Protein AF-A0A7J3ACN9-F1 (afdb_monomer_lite)

Sequence (78 aa):
MFERGIAVIAITRRGVETALKIKAALDALGLPCKVFAPEKYLQAGVSSLDKKLDEFIKEIYRKVDAIIAVMATGIIIR

Secondary structure (DSSP, 8-state):
--SS-EEEEE-SHHHHHHHHHHHHHHHHTT--EEEEE-GGG--TTEEE--S-HHHHHHHHTTT-SEEEEES-HHHH--

Structure (mmCIF, N/CA/C/O backbone):
data_AF-A0A7J3ACN9-F1
#
_entry.id   AF-A0A7J3ACN9-F1
#
loop_
_atom_site.group_PDB
_atom_site.id
_atom_site.type_symbol
_atom_site.label_atom_id
_atom_site.label_alt_id
_atom_site.label_comp_id
_atom_site.label_asym_id
_atom_site.label_entity_id
_atom_site.label_seq_id
_atom_site.pdbx_PDB_ins_code
_atom_site.Cartn_x
_atom_site.Cartn_y
_atom_site.Cartn_z
_atom_site.occupancy
_atom_site.B_iso_or_equiv
_atom_site.auth_seq_id
_atom_site.auth_comp_id
_atom_site.auth_asym_id
_atom_site.auth_atom_id
_atom_site.pdbx_PDB_model_num
ATOM 1 N N . MET A 1 1 ? 3.293 7.533 13.552 1.00 46.72 1 MET A N 1
ATOM 2 C CA . MET A 1 1 ? 3.795 6.252 14.091 1.00 46.72 1 MET A CA 1
ATOM 3 C C . MET A 1 1 ? 2.664 5.247 13.904 1.00 46.72 1 MET A C 1
ATOM 5 O O . MET A 1 1 ? 1.547 5.603 14.244 1.00 46.72 1 MET A O 1
ATOM 9 N N . PHE A 1 2 ? 2.877 4.125 13.205 1.00 54.72 2 PHE A N 1
ATOM 10 C CA . PHE A 1 2 ? 1.806 3.143 12.966 1.00 54.72 2 PHE A CA 1
ATOM 11 C C . PHE A 1 2 ? 1.585 2.331 14.231 1.00 54.72 2 PHE A C 1
ATOM 13 O O . PHE A 1 2 ? 2.464 1.567 14.614 1.00 54.72 2 PHE A O 1
ATOM 20 N N . GLU A 1 3 ? 0.428 2.503 14.852 1.00 52.66 3 GLU A N 1
ATOM 21 C CA . GLU A 1 3 ? -0.089 1.585 15.855 1.00 52.66 3 GLU A CA 1
ATOM 22 C C . GLU A 1 3 ? -1.386 1.015 15.271 1.00 52.66 3 GLU A C 1
ATOM 24 O O . GLU A 1 3 ? -2.444 1.607 15.438 1.00 52.66 3 GLU A O 1
ATOM 29 N N . ARG A 1 4 ? -1.280 -0.104 14.530 1.00 68.06 4 ARG A N 1
ATOM 30 C CA . ARG A 1 4 ? -2.410 -0.936 14.047 1.00 68.06 4 ARG A CA 1
ATOM 31 C C . ARG A 1 4 ? -3.271 -0.340 12.917 1.00 68.06 4 ARG A C 1
ATOM 33 O O . ARG A 1 4 ? -4.322 0.255 1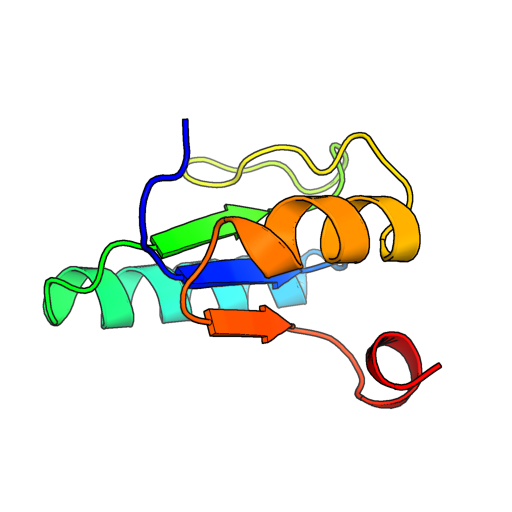3.133 1.00 68.06 4 ARG A O 1
ATOM 40 N N . GLY A 1 5 ? -2.799 -0.504 11.680 1.00 85.38 5 GLY A N 1
ATOM 41 C CA . GLY A 1 5 ? -3.564 -0.207 10.464 1.00 85.38 5 GLY A CA 1
ATOM 42 C C . GLY A 1 5 ? -3.072 -1.022 9.269 1.00 85.38 5 GLY A C 1
ATOM 43 O O . GLY A 1 5 ? -2.266 -1.937 9.428 1.00 85.38 5 GLY A O 1
ATOM 44 N N . ILE A 1 6 ? -3.530 -0.681 8.064 1.00 92.56 6 ILE A N 1
ATOM 45 C CA . ILE A 1 6 ? -3.200 -1.386 6.817 1.00 92.56 6 ILE A CA 1
ATOM 46 C C . ILE A 1 6 ? -2.132 -0.614 6.033 1.00 92.56 6 ILE A C 1
ATOM 48 O O . ILE A 1 6 ? -2.314 0.559 5.691 1.00 92.56 6 ILE A O 1
ATOM 52 N N . ALA A 1 7 ? -1.029 -1.276 5.688 1.00 92.94 7 ALA A N 1
ATOM 53 C CA . ALA A 1 7 ? -0.035 -0.720 4.773 1.00 92.94 7 ALA A CA 1
ATOM 54 C C . ALA A 1 7 ? -0.333 -1.151 3.335 1.00 92.94 7 ALA A C 1
ATOM 56 O O . ALA A 1 7 ? -0.285 -2.336 3.015 1.00 92.94 7 ALA A O 1
ATOM 57 N N . VAL A 1 8 ? -0.596 -0.187 2.454 1.00 94.00 8 VAL A N 1
ATOM 58 C CA . VAL A 1 8 ? -0.786 -0.420 1.018 1.00 94.00 8 VAL A CA 1
ATOM 59 C C . VAL A 1 8 ? 0.489 -0.010 0.287 1.00 94.00 8 VAL A C 1
ATOM 61 O O . VAL A 1 8 ? 0.912 1.135 0.391 1.00 94.00 8 VAL A O 1
ATOM 64 N N . ILE A 1 9 ? 1.124 -0.914 -0.452 1.00 93.56 9 ILE A N 1
ATOM 65 C CA . ILE A 1 9 ? 2.432 -0.687 -1.082 1.00 93.56 9 ILE A CA 1
ATOM 66 C C . ILE A 1 9 ? 2.299 -0.791 -2.596 1.00 93.56 9 ILE A C 1
ATOM 68 O O . ILE A 1 9 ? 1.807 -1.794 -3.105 1.00 93.56 9 ILE A O 1
ATOM 72 N N . ALA A 1 10 ? 2.793 0.203 -3.331 1.00 93.62 10 ALA A N 1
ATOM 73 C CA . ALA A 1 10 ? 2.816 0.198 -4.791 1.00 93.62 10 ALA A CA 1
ATOM 74 C C . ALA A 1 10 ? 4.177 0.655 -5.330 1.00 93.62 10 ALA A C 1
ATOM 76 O O . ALA A 1 10 ? 4.741 1.634 -4.862 1.00 93.62 10 ALA A O 1
ATOM 77 N N . ILE A 1 11 ? 4.698 -0.021 -6.359 1.00 89.50 11 ILE A N 1
ATOM 78 C CA . ILE A 1 11 ? 6.037 0.268 -6.927 1.00 89.50 11 ILE A CA 1
ATOM 79 C C . ILE A 1 11 ? 6.007 0.790 -8.367 1.00 89.50 11 ILE A C 1
ATOM 81 O O . ILE A 1 11 ? 7.052 0.981 -8.983 1.00 89.50 11 ILE A O 1
ATOM 85 N N . THR A 1 12 ? 4.818 1.014 -8.925 1.00 90.56 12 THR A N 1
ATOM 86 C CA . THR A 1 12 ? 4.632 1.570 -10.272 1.00 90.56 12 THR A CA 1
ATOM 87 C C . THR A 1 12 ? 3.587 2.673 -10.236 1.00 90.56 12 THR A C 1
ATOM 89 O O . THR A 1 12 ? 2.685 2.633 -9.403 1.00 90.56 12 THR A O 1
ATOM 92 N N . ARG A 1 13 ? 3.645 3.622 -11.177 1.00 89.94 13 ARG A N 1
ATOM 93 C CA . ARG A 1 13 ? 2.662 4.715 -11.283 1.00 89.94 13 ARG A CA 1
ATOM 94 C C . ARG A 1 13 ? 1.208 4.216 -11.327 1.00 89.94 13 ARG A C 1
ATOM 96 O O . ARG A 1 13 ? 0.384 4.671 -10.544 1.00 89.94 13 ARG A O 1
ATOM 103 N N . ARG A 1 14 ? 0.912 3.224 -12.178 1.00 91.31 14 ARG A N 1
ATOM 104 C CA . ARG A 1 14 ? -0.429 2.605 -12.268 1.00 91.31 14 ARG A CA 1
ATOM 105 C C . ARG A 1 14 ? -0.808 1.842 -10.993 1.00 91.31 14 ARG A C 1
ATOM 107 O O . ARG A 1 14 ? -1.974 1.818 -10.601 1.00 91.31 14 ARG A O 1
ATOM 114 N N . GLY A 1 15 ? 0.177 1.230 -10.335 1.00 92.81 15 GLY A N 1
ATOM 115 C CA . GLY A 1 15 ? -0.009 0.612 -9.025 1.00 92.81 15 GLY A CA 1
ATOM 116 C C . GLY A 1 15 ? -0.415 1.637 -7.967 1.00 92.81 15 GLY A C 1
ATOM 117 O O . GLY A 1 15 ? -1.321 1.363 -7.193 1.00 92.81 15 GLY A O 1
ATOM 118 N N . VAL A 1 1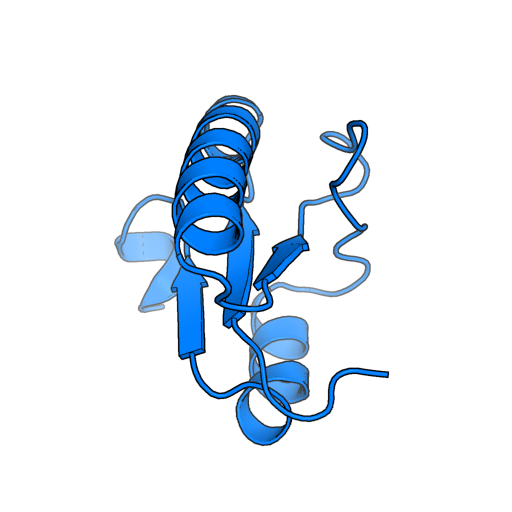6 ? 0.184 2.834 -7.975 1.00 93.50 16 VAL A N 1
ATOM 119 C CA . VAL A 1 16 ? -0.161 3.925 -7.047 1.00 93.50 16 VAL A CA 1
ATOM 120 C C . VAL A 1 16 ? -1.597 4.398 -7.254 1.00 93.50 16 VAL A C 1
ATOM 122 O O . VAL A 1 16 ? -2.341 4.512 -6.286 1.00 93.50 16 VAL A O 1
ATOM 125 N N . GLU A 1 17 ? -2.028 4.600 -8.500 1.00 93.44 17 GLU A N 1
ATOM 126 C CA . GLU A 1 17 ? -3.423 4.959 -8.805 1.00 93.44 17 GLU A CA 1
ATOM 127 C C . GLU A 1 17 ? -4.411 3.908 -8.275 1.00 93.44 17 GLU A C 1
ATOM 129 O O . GLU A 1 17 ? -5.461 4.237 -7.725 1.00 93.44 17 GLU A O 1
ATOM 134 N N . THR A 1 18 ? -4.058 2.628 -8.400 1.00 94.88 18 THR A N 1
ATOM 135 C CA . THR A 1 18 ? -4.860 1.518 -7.868 1.00 94.88 18 THR A CA 1
ATOM 136 C C . THR A 1 18 ? -4.835 1.495 -6.338 1.00 94.88 18 THR A C 1
ATOM 138 O O . THR A 1 18 ? -5.877 1.339 -5.708 1.00 94.88 18 THR A O 1
ATOM 141 N N . ALA A 1 19 ? -3.673 1.722 -5.726 1.00 95.06 19 ALA A N 1
ATOM 142 C CA . ALA A 1 19 ? -3.516 1.799 -4.278 1.00 95.06 19 ALA A CA 1
ATOM 143 C C . ALA A 1 19 ? -4.323 2.952 -3.664 1.00 95.06 19 ALA A C 1
ATOM 145 O O . ALA A 1 19 ? -4.901 2.782 -2.597 1.00 95.06 19 ALA A O 1
ATOM 146 N N . LEU A 1 20 ? -4.432 4.092 -4.351 1.00 94.31 20 LEU A N 1
ATOM 147 C CA . LEU A 1 20 ? -5.280 5.209 -3.927 1.00 94.31 20 LEU A CA 1
ATOM 148 C C . LEU A 1 20 ? -6.774 4.863 -3.980 1.00 94.31 20 LEU A C 1
ATOM 150 O O . LEU A 1 20 ? -7.519 5.252 -3.084 1.00 94.31 20 LEU A O 1
ATOM 154 N N . LYS A 1 21 ? -7.219 4.086 -4.976 1.00 95.19 21 LYS A N 1
ATOM 155 C CA . LYS A 1 21 ? -8.601 3.571 -5.016 1.00 95.19 21 LYS A CA 1
ATOM 156 C C . LYS A 1 21 ? -8.874 2.602 -3.866 1.00 95.19 21 LYS A C 1
ATOM 158 O O . LYS A 1 21 ? -9.924 2.689 -3.238 1.00 95.19 21 LYS A O 1
ATOM 163 N N . ILE A 1 22 ? -7.917 1.722 -3.561 1.00 94.50 22 ILE A N 1
ATOM 164 C CA . ILE A 1 22 ? -7.995 0.820 -2.402 1.00 94.50 22 ILE A CA 1
ATOM 165 C C . ILE A 1 22 ? -8.061 1.635 -1.109 1.00 94.50 22 ILE A C 1
ATOM 167 O O . ILE A 1 22 ? -8.924 1.376 -0.279 1.00 94.50 22 ILE A O 1
ATOM 171 N N . LYS A 1 23 ? -7.213 2.661 -0.966 1.00 93.81 23 LYS A N 1
ATOM 172 C CA . LYS A 1 23 ? -7.232 3.582 0.175 1.00 93.81 23 LYS A CA 1
ATOM 173 C C . LYS A 1 23 ? -8.615 4.206 0.365 1.00 93.81 23 LYS A C 1
ATOM 175 O O . LYS A 1 23 ? -9.160 4.128 1.454 1.00 93.81 23 LYS A O 1
ATOM 180 N N . ALA A 1 24 ? -9.206 4.757 -0.696 1.0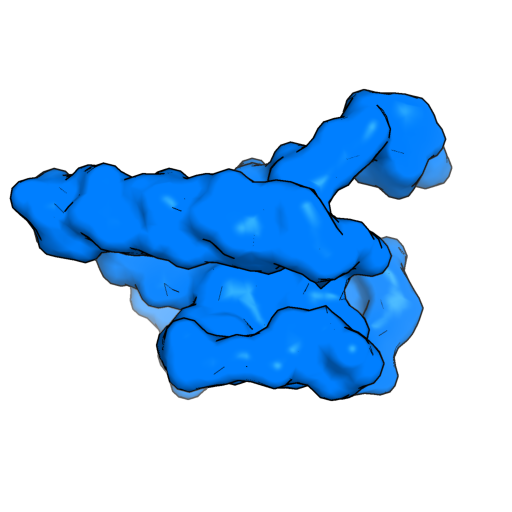0 93.25 24 ALA A N 1
ATOM 181 C CA . ALA A 1 24 ? -10.538 5.358 -0.633 1.00 93.25 24 ALA A CA 1
ATOM 182 C C . ALA A 1 24 ? -11.625 4.355 -0.197 1.00 93.25 24 ALA A C 1
ATOM 184 O O . ALA A 1 24 ? -12.502 4.707 0.587 1.00 93.25 24 ALA A O 1
ATOM 185 N N . ALA A 1 25 ? -11.551 3.104 -0.664 1.00 94.94 25 ALA A N 1
ATOM 186 C CA . ALA A 1 25 ? -12.473 2.049 -0.243 1.00 94.94 25 ALA A CA 1
ATOM 187 C C . ALA A 1 25 ? -12.286 1.655 1.234 1.00 94.94 25 ALA A C 1
ATOM 189 O O . ALA A 1 25 ? -13.269 1.452 1.939 1.00 94.94 25 ALA A O 1
ATOM 190 N N . LEU A 1 26 ? -11.041 1.574 1.714 1.00 92.38 26 LEU A N 1
ATOM 191 C CA . LEU A 1 26 ? -10.730 1.281 3.118 1.00 92.38 26 LEU A CA 1
ATOM 192 C C . LEU A 1 26 ? -11.151 2.428 4.046 1.00 92.38 26 LEU A C 1
ATOM 194 O O . LEU A 1 26 ? -11.762 2.176 5.083 1.00 92.38 26 LEU A O 1
ATOM 198 N N . ASP A 1 27 ? -10.905 3.675 3.639 1.00 90.94 27 ASP A N 1
ATOM 199 C CA . ASP A 1 27 ? -11.323 4.872 4.373 1.00 90.94 27 ASP A CA 1
ATOM 200 C C . ASP A 1 27 ? -12.857 4.915 4.521 1.00 90.94 27 ASP A C 1
ATOM 202 O O . ASP A 1 27 ? -13.361 5.203 5.605 1.00 90.94 27 ASP A O 1
ATOM 206 N N . ALA A 1 28 ? -13.609 4.553 3.471 1.00 93.62 28 ALA A N 1
ATOM 207 C CA . ALA A 1 28 ? -15.074 4.472 3.515 1.00 93.62 28 ALA A CA 1
ATOM 208 C C . ALA A 1 28 ? -15.602 3.407 4.497 1.00 93.62 28 ALA A C 1
ATOM 210 O O . ALA A 1 28 ? -16.725 3.521 4.984 1.00 93.62 28 ALA A O 1
ATOM 211 N N . LEU A 1 29 ? -14.793 2.391 4.804 1.00 92.94 29 LEU A N 1
ATOM 212 C CA . LEU A 1 29 ? -15.094 1.349 5.790 1.00 92.94 29 LEU A CA 1
ATOM 213 C C . LEU A 1 29 ? -14.555 1.682 7.192 1.00 92.94 29 LEU A C 1
ATOM 215 O O . LEU A 1 29 ? -14.683 0.865 8.102 1.00 92.94 29 LEU A O 1
ATOM 219 N N . GLY A 1 30 ? -13.934 2.852 7.379 1.00 89.56 30 GLY A N 1
ATOM 220 C CA . GLY A 1 30 ? -13.308 3.243 8.644 1.00 89.56 30 GLY A CA 1
ATOM 221 C C . GLY A 1 30 ? -12.054 2.434 8.987 1.00 89.56 30 GLY A C 1
ATOM 222 O O . GLY A 1 30 ? -11.655 2.390 10.149 1.00 89.56 30 GLY A O 1
ATOM 223 N N . LEU A 1 31 ? -11.433 1.781 7.998 1.00 89.75 31 LEU A N 1
ATOM 224 C CA . LEU A 1 31 ? -10.220 0.991 8.185 1.00 89.75 31 LEU A CA 1
ATOM 225 C C . LEU A 1 31 ? -8.987 1.879 7.965 1.00 89.75 31 LEU A C 1
ATOM 227 O O . LEU A 1 31 ? -8.720 2.279 6.828 1.00 89.75 31 LEU A O 1
ATOM 231 N N . PRO A 1 32 ? -8.203 2.186 9.017 1.00 89.56 32 PRO A N 1
ATOM 232 C CA . PRO A 1 32 ? -7.060 3.078 8.893 1.00 89.56 32 PRO A CA 1
ATOM 233 C C . PRO A 1 32 ? -6.008 2.455 7.980 1.00 89.56 32 PRO A C 1
ATOM 235 O O . PRO A 1 32 ? -5.493 1.365 8.239 1.00 89.56 32 PRO A O 1
ATOM 238 N N . CYS A 1 33 ? -5.657 3.160 6.908 1.00 92.12 33 CYS A N 1
ATOM 239 C CA . CYS A 1 33 ? -4.670 2.683 5.954 1.00 92.12 33 CYS A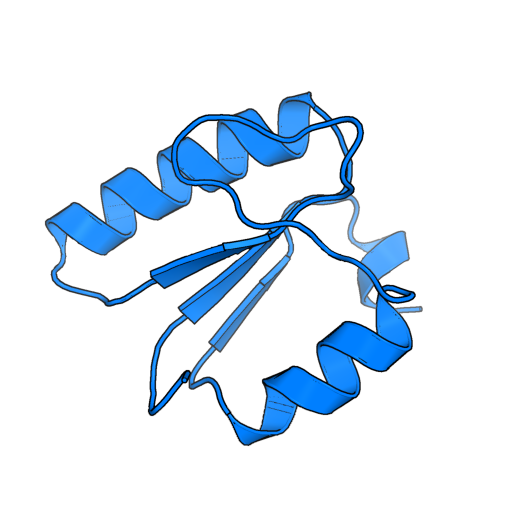 CA 1
ATOM 240 C C . CYS A 1 33 ? -3.756 3.800 5.450 1.00 92.12 33 CYS A C 1
ATOM 242 O O . CYS A 1 33 ? -4.061 4.993 5.540 1.00 92.12 33 CYS A O 1
ATOM 244 N N . LYS A 1 34 ? -2.600 3.414 4.909 1.00 92.06 34 LYS A N 1
ATOM 245 C CA . LYS A 1 34 ? -1.672 4.355 4.281 1.00 92.06 34 LYS A CA 1
ATOM 246 C C . LYS A 1 34 ? -0.983 3.740 3.089 1.00 92.06 34 LYS A C 1
ATOM 248 O O . LYS A 1 34 ? -0.604 2.572 3.110 1.00 92.06 34 LYS A O 1
ATOM 253 N N . VAL A 1 35 ? -0.823 4.567 2.063 1.00 93.12 35 VAL A N 1
ATOM 254 C CA . VAL A 1 35 ? -0.212 4.178 0.800 1.00 93.12 35 VAL A CA 1
ATOM 255 C C . VAL A 1 35 ? 1.262 4.559 0.807 1.00 93.12 35 VAL A C 1
ATOM 257 O O . VAL A 1 35 ? 1.609 5.689 1.150 1.00 93.12 35 VAL A O 1
ATOM 260 N N . PHE A 1 36 ? 2.112 3.625 0.401 1.00 93.12 36 PHE A N 1
ATOM 261 C CA . PHE A 1 36 ? 3.553 3.785 0.270 1.00 93.12 36 PHE A CA 1
ATOM 262 C C . PHE A 1 36 ? 3.985 3.524 -1.169 1.00 93.12 36 PHE A C 1
ATOM 264 O O . PHE A 1 36 ? 3.559 2.538 -1.780 1.00 93.12 36 PHE A O 1
ATOM 271 N N . ALA A 1 37 ? 4.840 4.392 -1.704 1.00 92.62 37 ALA A N 1
ATOM 272 C CA . ALA A 1 37 ? 5.407 4.237 -3.036 1.00 92.62 37 ALA A CA 1
ATOM 273 C C . ALA A 1 37 ? 6.798 4.878 -3.147 1.00 92.62 37 ALA A C 1
ATOM 275 O O . ALA A 1 37 ? 7.104 5.787 -2.379 1.00 92.62 37 ALA A O 1
ATOM 276 N N . PRO A 1 38 ? 7.635 4.455 -4.114 1.00 89.88 38 PRO A N 1
ATOM 277 C CA . PRO A 1 38 ? 8.909 5.115 -4.395 1.00 89.88 38 PRO A CA 1
ATOM 278 C C . PRO A 1 38 ? 8.739 6.618 -4.657 1.00 89.88 38 PRO A C 1
ATOM 280 O O . PRO A 1 38 ? 7.765 7.006 -5.306 1.00 89.88 38 PRO A O 1
ATOM 283 N N . GLU A 1 39 ? 9.720 7.437 -4.259 1.00 87.56 39 GLU A N 1
ATOM 284 C CA . GLU A 1 39 ? 9.683 8.910 -4.381 1.00 87.56 39 GLU A CA 1
ATOM 285 C C . GLU A 1 39 ? 9.237 9.409 -5.762 1.00 87.56 39 GLU A C 1
ATOM 287 O O . GLU A 1 39 ? 8.395 10.297 -5.884 1.00 87.56 39 GLU A O 1
ATOM 292 N N . LYS A 1 40 ? 9.727 8.763 -6.825 1.00 86.62 40 LYS A N 1
ATOM 293 C CA . LYS A 1 40 ? 9.382 9.065 -8.226 1.00 86.62 40 LYS A CA 1
ATOM 294 C C . LYS A 1 40 ? 7.888 8.958 -8.574 1.00 86.62 40 LYS A C 1
ATOM 296 O O . LYS A 1 40 ? 7.491 9.393 -9.652 1.00 86.62 40 LYS A O 1
ATOM 301 N N . TYR A 1 41 ? 7.074 8.335 -7.723 1.00 87.38 41 TYR A N 1
ATOM 302 C CA . TYR A 1 41 ? 5.629 8.166 -7.911 1.00 87.38 41 TYR A CA 1
ATOM 303 C C . TYR A 1 41 ? 4.803 8.800 -6.783 1.00 87.38 41 TYR A C 1
ATOM 305 O O . TYR A 1 41 ? 3.620 8.474 -6.650 1.00 87.38 41 TYR A O 1
ATOM 313 N N . LEU A 1 42 ? 5.403 9.692 -5.988 1.00 85.56 42 LEU A N 1
ATOM 314 C CA . LEU A 1 42 ? 4.706 10.432 -4.940 1.00 85.56 42 LEU A CA 1
ATOM 315 C C . LEU A 1 42 ? 3.555 11.267 -5.503 1.00 85.56 42 LEU A C 1
ATOM 317 O O . LEU A 1 42 ? 3.673 11.943 -6.524 1.00 85.56 42 LEU A O 1
ATOM 321 N N . GLN A 1 43 ? 2.429 11.199 -4.802 1.00 85.19 43 GLN A N 1
ATOM 322 C CA . GLN A 1 43 ? 1.191 11.919 -5.083 1.00 85.19 43 GLN A CA 1
ATOM 323 C C . GLN A 1 43 ? 0.530 12.283 -3.747 1.00 85.19 43 GLN A C 1
ATOM 325 O O . GLN A 1 43 ? 0.917 11.773 -2.692 1.00 85.19 43 GLN A O 1
ATOM 330 N N . ALA A 1 44 ? -0.488 13.144 -3.773 1.00 81.44 44 ALA A N 1
ATOM 331 C CA . ALA A 1 44 ? -1.244 13.486 -2.572 1.00 81.44 44 ALA A CA 1
ATOM 332 C C . ALA A 1 44 ? -1.820 12.221 -1.901 1.00 81.44 44 ALA A C 1
ATOM 334 O O . ALA A 1 44 ? -2.460 11.396 -2.550 1.00 81.44 44 ALA A O 1
ATOM 335 N N . GLY A 1 45 ? -1.572 12.054 -0.598 1.00 80.62 45 GLY A N 1
ATOM 336 C CA . GLY A 1 45 ? -2.014 10.876 0.162 1.00 80.62 45 GLY A CA 1
ATOM 337 C C . GLY A 1 45 ? -1.115 9.637 0.039 1.00 80.62 45 GLY A C 1
ATOM 338 O O . GLY A 1 45 ? -1.438 8.605 0.628 1.00 80.62 45 GLY A O 1
ATOM 339 N N . VAL A 1 46 ? 0.012 9.740 -0.674 1.00 88.25 46 VAL A N 1
ATOM 340 C CA . VAL A 1 46 ? 1.047 8.703 -0.776 1.00 88.25 46 VAL A CA 1
ATOM 341 C C . VAL A 1 46 ? 2.263 9.131 0.033 1.00 88.25 46 VAL A C 1
ATOM 343 O O . VAL A 1 46 ? 2.688 10.281 -0.017 1.00 88.25 46 VAL A O 1
ATOM 346 N N . SER A 1 47 ? 2.828 8.208 0.799 1.00 90.06 47 SER A N 1
ATOM 347 C CA . SER A 1 47 ? 4.087 8.411 1.509 1.00 90.06 47 SER A CA 1
ATOM 348 C C . SER A 1 47 ? 5.238 7.725 0.807 1.00 90.06 47 SER A C 1
ATOM 350 O O . SER A 1 47 ? 5.053 6.719 0.122 1.00 90.06 47 SER A O 1
ATOM 352 N N . SER A 1 48 ? 6.424 8.292 0.990 1.00 88.31 48 SER A N 1
ATOM 353 C CA . SER A 1 48 ? 7.619 7.766 0.360 1.00 88.31 48 SER A CA 1
ATOM 354 C C . SER A 1 48 ? 8.004 6.413 0.950 1.00 88.31 4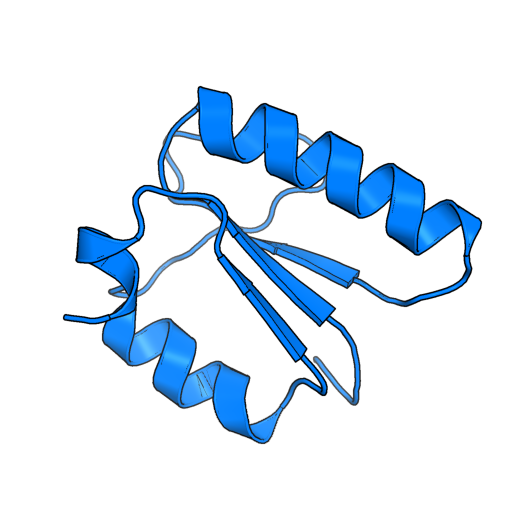8 SER A C 1
ATOM 356 O O . SER A 1 48 ? 7.818 6.147 2.141 1.00 88.31 48 SER A O 1
ATOM 358 N N . LEU A 1 49 ? 8.511 5.551 0.079 1.00 87.00 49 LEU A N 1
ATOM 359 C CA . LEU A 1 49 ? 9.191 4.314 0.409 1.00 87.00 49 LEU A CA 1
ATOM 360 C C . LEU A 1 49 ? 10.693 4.560 0.225 1.00 87.00 49 LEU A C 1
ATOM 362 O O . LEU A 1 49 ? 11.219 4.418 -0.877 1.00 87.00 49 LEU A O 1
ATOM 366 N N . ASP A 1 50 ? 11.360 4.951 1.311 1.00 78.94 50 ASP A N 1
ATOM 367 C CA . ASP A 1 50 ? 12.764 5.407 1.297 1.00 78.94 50 ASP A CA 1
ATOM 368 C C . ASP A 1 50 ? 13.783 4.255 1.349 1.00 78.94 50 ASP A C 1
ATOM 370 O O . ASP A 1 50 ? 14.988 4.454 1.204 1.00 78.94 50 ASP A O 1
ATOM 374 N N . LYS A 1 51 ? 13.305 3.031 1.587 1.00 85.50 51 LYS A N 1
ATOM 375 C CA . LYS A 1 51 ? 14.124 1.825 1.757 1.00 85.50 51 LYS A CA 1
ATOM 376 C C . LYS A 1 51 ? 13.859 0.829 0.642 1.00 85.50 51 LYS A C 1
ATOM 378 O O . LYS A 1 51 ? 12.870 0.929 -0.085 1.00 85.50 51 LYS A O 1
ATOM 383 N N . LYS A 1 52 ? 14.714 -0.188 0.537 1.00 87.12 52 LYS A N 1
ATOM 384 C CA . LYS A 1 52 ? 14.401 -1.352 -0.296 1.00 87.12 52 LYS A CA 1
ATOM 385 C C . LYS A 1 52 ? 13.111 -2.012 0.195 1.00 87.12 52 LYS A C 1
ATOM 387 O O . LYS A 1 52 ? 12.786 -1.969 1.382 1.00 87.12 52 LYS 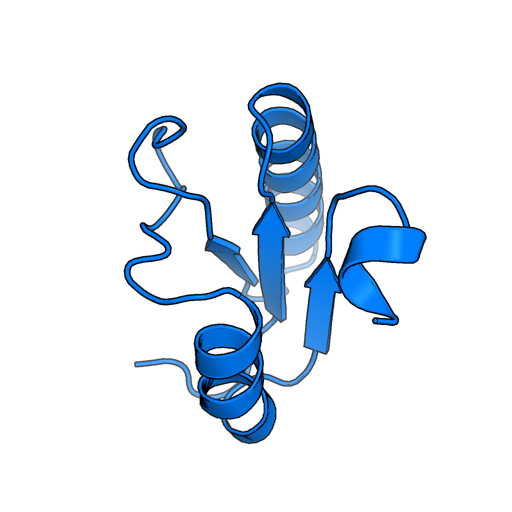A O 1
ATOM 392 N N . LEU A 1 53 ? 12.366 -2.608 -0.734 1.00 86.06 53 LEU A N 1
ATOM 393 C CA . LEU A 1 53 ? 11.052 -3.188 -0.454 1.00 86.06 53 LEU A CA 1
ATOM 394 C C . LEU A 1 53 ? 11.111 -4.255 0.652 1.00 86.06 53 LEU A C 1
ATOM 396 O O . LEU A 1 53 ? 10.244 -4.282 1.518 1.00 86.06 53 LEU A O 1
ATOM 400 N N . ASP A 1 54 ? 12.143 -5.096 0.650 1.00 87.69 54 ASP A N 1
ATOM 401 C CA . ASP A 1 54 ? 12.341 -6.166 1.628 1.00 87.69 54 ASP A CA 1
ATOM 402 C C . ASP A 1 54 ? 12.626 -5.626 3.038 1.00 87.69 54 ASP A C 1
ATOM 404 O O . ASP A 1 54 ? 12.042 -6.090 4.018 1.00 87.69 54 ASP A O 1
ATOM 408 N N . GLU A 1 55 ? 13.484 -4.611 3.147 1.00 89.00 55 GLU A N 1
ATOM 409 C CA . GLU A 1 55 ? 13.769 -3.919 4.406 1.00 89.00 55 GLU A CA 1
ATOM 410 C C . GLU A 1 55 ? 12.528 -3.205 4.940 1.00 89.00 55 GLU A C 1
ATOM 412 O O . GLU A 1 55 ? 12.216 -3.297 6.129 1.00 89.00 55 GLU A O 1
ATOM 417 N N . PHE A 1 56 ? 11.792 -2.533 4.053 1.00 88.62 56 PHE A N 1
ATOM 418 C CA . PHE A 1 56 ? 10.558 -1.846 4.405 1.00 88.62 56 PHE A CA 1
ATOM 419 C C . PHE A 1 56 ? 9.512 -2.827 4.939 1.00 88.62 56 PHE A C 1
ATOM 421 O O . PHE A 1 56 ? 8.985 -2.609 6.030 1.00 88.62 56 PHE A O 1
ATOM 428 N N . ILE A 1 57 ? 9.262 -3.933 4.225 1.00 88.75 57 ILE A N 1
ATOM 429 C CA . ILE A 1 57 ? 8.321 -4.979 4.647 1.00 88.75 57 ILE A CA 1
ATOM 430 C C . ILE A 1 57 ? 8.717 -5.534 6.017 1.00 88.75 57 ILE A C 1
ATOM 432 O O . ILE A 1 57 ? 7.867 -5.581 6.903 1.00 88.75 57 ILE A O 1
ATOM 436 N N . LYS A 1 58 ? 9.993 -5.887 6.235 1.00 89.00 58 LYS A N 1
ATOM 437 C CA . LYS A 1 58 ? 10.482 -6.385 7.537 1.00 89.00 58 LYS A CA 1
ATOM 438 C C . LYS A 1 58 ? 10.194 -5.413 8.680 1.00 89.00 58 LYS A C 1
ATOM 440 O O . LYS A 1 58 ? 9.852 -5.846 9.780 1.00 89.00 58 LYS A O 1
ATOM 445 N N . GLU A 1 59 ? 10.326 -4.112 8.431 1.00 88.56 59 GLU A N 1
ATOM 446 C CA . GLU A 1 59 ? 10.078 -3.087 9.440 1.00 88.56 59 GLU A CA 1
ATOM 447 C C . GLU A 1 59 ? 8.587 -2.939 9.771 1.00 88.56 59 GLU A C 1
ATOM 449 O O . GLU A 1 59 ? 8.219 -2.862 10.948 1.00 88.56 59 GLU A O 1
ATOM 454 N N . ILE A 1 60 ? 7.728 -2.885 8.751 1.00 88.88 60 ILE A N 1
ATOM 455 C CA . ILE A 1 60 ? 6.292 -2.663 8.953 1.00 88.88 60 ILE A CA 1
ATOM 456 C C . ILE A 1 60 ? 5.561 -3.924 9.401 1.00 88.88 60 ILE A C 1
ATOM 458 O O . ILE A 1 60 ? 4.541 -3.798 10.065 1.00 88.88 60 ILE A O 1
ATOM 462 N N . TYR A 1 61 ? 6.088 -5.117 9.110 1.00 87.69 61 TYR A N 1
ATOM 463 C CA . TYR A 1 61 ? 5.443 -6.401 9.401 1.00 87.69 61 TYR A CA 1
ATOM 464 C C . TYR A 1 61 ? 5.025 -6.548 10.869 1.00 87.69 61 TYR A C 1
ATOM 466 O O . TYR A 1 61 ? 4.015 -7.168 11.169 1.00 87.69 61 TYR A O 1
ATOM 474 N N . ARG A 1 62 ? 5.781 -5.948 11.796 1.00 86.81 62 ARG A N 1
ATOM 475 C CA . ARG A 1 62 ? 5.476 -5.971 13.238 1.00 86.81 62 ARG A CA 1
ATOM 476 C C . ARG A 1 62 ? 4.595 -4.810 13.717 1.00 86.81 62 ARG A C 1
ATOM 478 O O . ARG A 1 62 ? 4.239 -4.777 14.889 1.00 86.81 62 ARG A O 1
ATOM 485 N N . LYS A 1 63 ? 4.313 -3.830 12.855 1.00 88.06 63 LYS A N 1
ATOM 486 C CA . LYS A 1 63 ? 3.659 -2.550 13.191 1.00 88.06 63 LYS A CA 1
ATOM 487 C C . LYS A 1 63 ? 2.243 -2.420 12.614 1.00 88.06 63 LYS A C 1
ATOM 489 O O . LYS A 1 63 ? 1.511 -1.514 13.011 1.00 88.06 63 LYS A O 1
ATOM 494 N N . VAL A 1 64 ? 1.881 -3.272 11.656 1.00 90.62 64 VAL A N 1
ATOM 495 C CA . VAL A 1 64 ? 0.625 -3.202 10.893 1.00 90.62 64 VAL A CA 1
ATOM 496 C C . VAL A 1 64 ? -0.167 -4.493 11.049 1.00 90.62 64 VAL A C 1
ATOM 498 O O . VAL A 1 64 ? 0.421 -5.552 11.245 1.00 90.62 64 VAL A O 1
ATOM 501 N N . ASP A 1 65 ? -1.488 -4.407 10.925 1.00 90.88 65 ASP A N 1
ATOM 502 C CA . ASP A 1 65 ? -2.362 -5.585 11.002 1.00 90.88 65 ASP A CA 1
ATOM 503 C C . ASP A 1 65 ? -2.426 -6.322 9.658 1.00 90.88 65 ASP A C 1
ATOM 505 O O . ASP A 1 65 ? -2.629 -7.533 9.608 1.00 90.88 65 ASP A O 1
ATOM 509 N N . ALA A 1 66 ? -2.237 -5.590 8.554 1.00 91.25 66 ALA A N 1
ATOM 510 C CA . ALA A 1 66 ? -2.237 -6.151 7.211 1.00 91.25 66 ALA A CA 1
ATOM 511 C C . ALA A 1 66 ? -1.321 -5.381 6.253 1.00 91.25 66 ALA A C 1
ATOM 513 O O . ALA A 1 66 ? -1.122 -4.166 6.367 1.00 91.25 66 ALA A O 1
ATOM 514 N N . ILE A 1 67 ? -0.812 -6.109 5.258 1.00 91.88 67 ILE A N 1
ATOM 515 C CA . ILE A 1 67 ? -0.031 -5.572 4.143 1.00 91.88 67 ILE A CA 1
ATOM 516 C C . ILE A 1 67 ? -0.773 -5.888 2.846 1.00 91.88 67 ILE A C 1
ATOM 518 O O . ILE A 1 67 ? -1.064 -7.044 2.551 1.00 91.88 67 ILE A O 1
ATOM 522 N N . ILE A 1 68 ? -1.046 -4.856 2.053 1.00 93.12 68 ILE A N 1
ATOM 523 C CA . ILE A 1 68 ? -1.622 -4.965 0.714 1.00 93.12 68 ILE A CA 1
ATOM 524 C C . ILE A 1 68 ? -0.555 -4.527 -0.278 1.00 93.12 68 ILE A C 1
ATOM 526 O O . ILE A 1 68 ? -0.207 -3.352 -0.348 1.00 93.12 68 ILE A O 1
ATOM 530 N N . ALA A 1 69 ? -0.040 -5.455 -1.073 1.00 93.12 69 ALA A N 1
ATOM 531 C CA . ALA A 1 69 ? 0.952 -5.136 -2.086 1.00 93.12 69 ALA A CA 1
ATOM 532 C C . ALA A 1 69 ? 0.310 -5.091 -3.483 1.00 93.12 69 ALA A C 1
ATOM 534 O O . ALA A 1 69 ? -0.235 -6.074 -3.978 1.00 93.12 69 ALA A O 1
ATOM 535 N N . VAL A 1 70 ? 0.375 -3.923 -4.121 1.00 93.50 70 VAL A N 1
ATOM 536 C CA . VAL A 1 70 ? -0.217 -3.613 -5.427 1.00 93.50 70 VAL A CA 1
ATOM 537 C C . VAL A 1 70 ? 0.878 -3.638 -6.492 1.00 93.50 70 VAL A C 1
ATOM 539 O O . VAL A 1 70 ? 1.455 -2.614 -6.871 1.00 93.50 70 VAL A O 1
ATOM 542 N N . MET A 1 71 ? 1.209 -4.844 -6.945 1.00 90.62 71 MET A N 1
ATOM 543 C CA . MET A 1 71 ? 2.216 -5.111 -7.975 1.00 90.62 71 MET A CA 1
ATOM 544 C C . MET A 1 71 ? 2.079 -6.544 -8.504 1.00 90.62 71 MET A C 1
ATOM 546 O O . MET A 1 71 ? 1.205 -7.290 -8.072 1.00 90.62 71 MET A O 1
ATOM 550 N N . ALA A 1 72 ? 2.939 -6.934 -9.447 1.00 89.75 72 ALA A N 1
ATOM 551 C CA . ALA A 1 72 ? 2.985 -8.312 -9.922 1.00 89.75 72 ALA A CA 1
ATOM 552 C C . ALA A 1 72 ? 3.390 -9.268 -8.788 1.00 89.75 72 ALA A C 1
ATOM 554 O O . ALA A 1 72 ? 4.355 -9.008 -8.068 1.00 89.75 72 ALA A O 1
ATOM 555 N N . THR A 1 73 ? 2.697 -10.404 -8.679 1.00 86.75 73 THR A N 1
ATOM 556 C CA . THR A 1 73 ? 2.896 -11.387 -7.603 1.00 86.75 73 THR A CA 1
ATOM 557 C C . THR A 1 73 ? 4.350 -11.837 -7.483 1.00 86.75 73 THR A C 1
ATOM 559 O O . THR A 1 73 ? 4.873 -11.891 -6.377 1.00 86.75 73 THR A O 1
ATOM 562 N N . GLY A 1 74 ? 5.041 -12.056 -8.609 1.00 85.56 74 GLY A N 1
ATOM 563 C CA . GLY A 1 74 ? 6.445 -12.491 -8.634 1.00 85.56 74 GLY A CA 1
ATOM 564 C C . GLY A 1 74 ? 7.460 -11.504 -8.039 1.00 85.56 74 GLY A C 1
ATOM 565 O O . GLY A 1 74 ? 8.622 -11.869 -7.879 1.00 85.56 74 GLY A O 1
ATOM 566 N N . ILE A 1 75 ? 7.048 -10.272 -7.726 1.00 81.06 75 ILE A N 1
ATOM 567 C CA . ILE A 1 75 ? 7.875 -9.281 -7.022 1.00 81.06 75 ILE A CA 1
ATOM 568 C C . ILE A 1 75 ? 7.692 -9.392 -5.500 1.00 81.06 75 ILE A C 1
ATOM 570 O O . ILE A 1 75 ? 8.636 -9.146 -4.762 1.00 81.06 75 ILE A O 1
ATOM 574 N N . ILE A 1 76 ? 6.497 -9.770 -5.035 1.00 81.12 76 ILE A N 1
ATOM 575 C CA . ILE A 1 76 ? 6.138 -9.824 -3.606 1.00 81.12 76 ILE A CA 1
ATOM 576 C C . ILE A 1 76 ? 6.599 -11.119 -2.942 1.00 81.12 76 ILE A C 1
ATOM 578 O O . ILE A 1 76 ? 6.995 -11.102 -1.785 1.00 81.12 76 ILE A O 1
ATOM 582 N N . ILE A 1 77 ? 6.495 -12.243 -3.652 1.00 79.50 77 ILE A N 1
ATOM 583 C CA . ILE A 1 77 ? 6.776 -13.577 -3.093 1.00 79.50 77 ILE A CA 1
ATOM 584 C C . ILE A 1 77 ? 8.241 -14.011 -3.255 1.00 79.50 77 ILE A C 1
ATOM 586 O O . ILE A 1 77 ? 8.554 -15.172 -3.004 1.00 79.50 77 ILE A O 1
ATOM 590 N N . ARG A 1 78 ? 9.106 -13.116 -3.746 1.00 65.00 78 ARG A N 1
ATOM 591 C CA . ARG A 1 78 ? 10.539 -13.362 -3.942 1.00 65.00 78 ARG A CA 1
ATOM 592 C C . ARG A 1 78 ? 11.311 -12.983 -2.685 1.00 65.00 78 ARG A C 1
ATOM 594 O O . ARG A 1 78 ? 12.223 -13.759 -2.335 1.00 65.00 78 ARG A O 1
#

Foldseek 3Di:
DFAEAEEEEEEDLVLQVVSVVVVVVCVVVVGDYAYEYDPVNDDPRYDYDPDPPVVVCVVCVVRYPYYHYRDDPVVVVD

Radius of gyration: 11.6 Å; chains: 1; bounding box: 30×27×28 Å

pLDDT: mean 87.63, std 8.99, range [46.72, 95.19]